Protein AF-A0A139MSD4-F1 (afdb_monomer)

Structure (mmCIF, N/CA/C/O backbone):
data_AF-A0A139MSD4-F1
#
_entry.id   AF-A0A139MSD4-F1
#
loop_
_atom_site.group_PDB
_atom_site.id
_atom_site.type_symbol
_atom_site.label_atom_id
_atom_site.label_alt_id
_atom_site.label_comp_id
_atom_site.label_asym_id
_atom_site.label_entity_id
_atom_site.label_seq_id
_atom_site.pdbx_PDB_ins_code
_atom_site.Cartn_x
_atom_site.Cartn_y
_atom_site.Cartn_z
_atom_site.occupancy
_atom_site.B_iso_or_equiv
_atom_site.auth_seq_id
_atom_site.auth_comp_id
_atom_site.auth_asym_id
_atom_site.auth_atom_id
_atom_site.pdbx_PDB_model_num
ATOM 1 N N . MET A 1 1 ? 13.597 -24.008 7.249 1.00 42.91 1 MET A N 1
ATOM 2 C CA . MET A 1 1 ? 13.399 -23.429 5.904 1.00 42.91 1 MET A CA 1
ATOM 3 C C . MET A 1 1 ? 12.064 -22.706 5.925 1.00 42.91 1 MET A C 1
ATOM 5 O O . MET A 1 1 ? 11.044 -23.367 6.048 1.00 42.91 1 MET A O 1
ATOM 9 N N . GLY A 1 2 ? 12.084 -21.373 5.977 1.00 60.84 2 GLY A N 1
ATOM 10 C CA . GLY A 1 2 ? 10.871 -20.550 5.987 1.00 60.84 2 GLY A CA 1
ATOM 11 C C . GLY A 1 2 ? 10.437 -20.194 4.567 1.00 60.84 2 GLY A C 1
ATOM 12 O O . GLY A 1 2 ? 11.240 -20.286 3.638 1.00 60.84 2 GLY A O 1
ATOM 13 N N . LEU A 1 3 ? 9.177 -19.792 4.403 1.00 64.31 3 LEU A N 1
ATOM 14 C CA . LEU A 1 3 ? 8.697 -19.210 3.151 1.00 64.31 3 LEU A CA 1
ATOM 15 C C . LEU A 1 3 ? 9.547 -17.978 2.825 1.00 64.31 3 LEU A C 1
ATOM 17 O O . LEU A 1 3 ? 9.603 -17.031 3.606 1.00 64.31 3 LEU A O 1
ATOM 21 N N . GLN A 1 4 ? 10.237 -18.017 1.689 1.00 74.12 4 GLN A N 1
ATOM 22 C CA . GLN A 1 4 ? 11.034 -16.892 1.222 1.00 74.12 4 GLN A CA 1
ATOM 23 C C . GLN A 1 4 ? 10.082 -15.774 0.760 1.00 74.12 4 GLN A C 1
ATOM 25 O O . GLN A 1 4 ? 9.147 -16.072 0.002 1.00 74.12 4 GLN A O 1
ATOM 30 N N . PRO A 1 5 ? 10.276 -14.519 1.208 1.00 79.94 5 PRO A N 1
ATOM 31 C CA . PRO A 1 5 ? 9.427 -13.410 0.792 1.00 79.94 5 PRO A CA 1
ATOM 32 C C . PRO A 1 5 ? 9.504 -13.241 -0.726 1.00 79.94 5 PRO A C 1
ATOM 34 O O . PRO A 1 5 ? 10.568 -13.384 -1.329 1.00 79.94 5 PRO A O 1
ATOM 37 N N . LYS A 1 6 ? 8.356 -12.974 -1.350 1.00 88.69 6 LYS A N 1
ATOM 38 C CA . LYS A 1 6 ? 8.266 -12.664 -2.778 1.00 88.69 6 LYS A CA 1
ATOM 39 C C . LYS A 1 6 ? 8.827 -11.280 -3.062 1.00 88.69 6 LYS A C 1
ATOM 41 O O . LYS A 1 6 ? 9.577 -11.159 -4.021 1.00 88.69 6 LYS A O 1
ATOM 46 N N . PHE A 1 7 ? 8.502 -10.314 -2.203 1.00 91.75 7 PHE A N 1
ATOM 47 C CA . PHE A 1 7 ? 8.980 -8.934 -2.222 1.00 91.75 7 PHE A CA 1
ATOM 48 C C . PHE A 1 7 ? 9.842 -8.680 -0.982 1.00 91.75 7 PHE A C 1
ATOM 50 O O . PHE A 1 7 ? 9.358 -8.777 0.148 1.00 91.75 7 PHE A O 1
ATOM 57 N N . SER A 1 8 ? 11.129 -8.425 -1.190 1.00 93.12 8 SER A N 1
ATOM 58 C CA . SER A 1 8 ? 12.143 -8.279 -0.140 1.00 93.12 8 SER A CA 1
ATOM 59 C C . SER A 1 8 ? 12.454 -6.815 0.185 1.00 93.12 8 SER A C 1
ATOM 61 O O . SER A 1 8 ? 12.069 -5.909 -0.552 1.00 93.12 8 SER A O 1
ATOM 63 N N . ASP A 1 9 ? 13.220 -6.574 1.253 1.00 94.25 9 ASP A N 1
ATOM 64 C CA . ASP A 1 9 ? 13.787 -5.250 1.543 1.00 94.25 9 ASP A CA 1
ATOM 65 C C . ASP A 1 9 ? 14.582 -4.682 0.365 1.00 94.25 9 ASP A C 1
ATOM 67 O O . ASP A 1 9 ? 14.466 -3.504 0.057 1.00 94.25 9 ASP A O 1
ATOM 71 N N . ASN A 1 10 ? 15.329 -5.524 -0.351 1.00 93.75 10 ASN A N 1
ATOM 72 C CA . ASN A 1 10 ? 16.086 -5.084 -1.519 1.00 93.75 10 ASN A CA 1
ATOM 73 C C . ASN A 1 10 ? 15.168 -4.678 -2.688 1.00 93.75 10 ASN A C 1
ATOM 75 O O . ASN A 1 10 ? 15.503 -3.766 -3.442 1.00 93.75 10 ASN A O 1
ATOM 79 N N . ASP A 1 11 ? 14.013 -5.329 -2.852 1.00 94.50 11 ASP A N 1
ATOM 80 C CA . ASP A 1 11 ? 13.022 -4.915 -3.856 1.00 94.50 11 ASP A CA 1
ATOM 81 C C . ASP A 1 11 ? 12.395 -3.572 -3.472 1.00 94.50 11 ASP A C 1
ATOM 83 O O . ASP A 1 11 ? 12.263 -2.683 -4.315 1.00 94.50 11 ASP A O 1
ATOM 87 N N . PHE A 1 12 ? 12.110 -3.388 -2.180 1.00 95.44 12 PHE A N 1
ATOM 88 C CA . PHE A 1 12 ? 11.657 -2.115 -1.633 1.00 95.44 12 PHE A CA 1
ATOM 89 C C . PHE A 1 12 ? 12.682 -0.994 -1.844 1.00 95.44 12 PHE A C 1
ATOM 91 O O . PHE A 1 12 ? 12.316 0.076 -2.317 1.00 95.44 12 PHE A O 1
ATOM 98 N N . ASP A 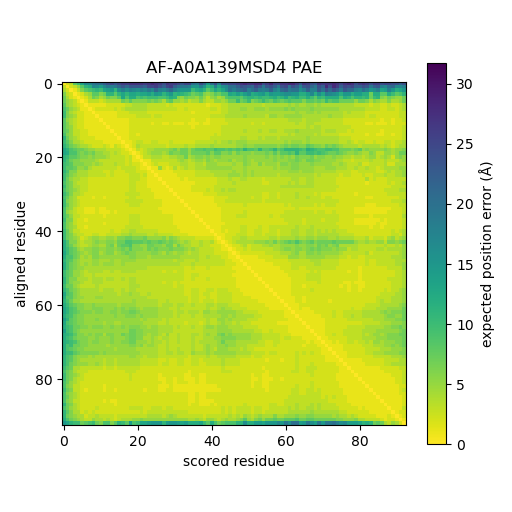1 13 ? 13.961 -1.227 -1.551 1.00 95.31 13 ASP A N 1
ATOM 99 C CA . ASP A 1 13 ? 15.007 -0.208 -1.676 1.00 95.31 13 ASP A CA 1
ATOM 100 C C . ASP A 1 13 ? 15.240 0.183 -3.152 1.00 95.31 13 ASP A C 1
ATOM 102 O O . ASP A 1 13 ? 15.498 1.350 -3.467 1.00 95.31 13 ASP A O 1
ATOM 106 N N . ARG A 1 14 ? 15.073 -0.766 -4.087 1.00 94.69 14 ARG A N 1
ATOM 107 C CA . ARG A 1 14 ? 15.075 -0.487 -5.535 1.00 94.69 14 ARG A CA 1
ATOM 108 C C . ARG A 1 14 ? 13.875 0.359 -5.951 1.00 94.69 14 ARG A C 1
ATOM 110 O O . ARG A 1 14 ? 14.059 1.338 -6.672 1.00 94.69 14 ARG A O 1
ATOM 117 N N . PHE A 1 15 ? 12.678 0.014 -5.474 1.00 94.62 15 PHE A N 1
ATOM 118 C CA . PHE A 1 15 ? 11.466 0.811 -5.675 1.00 94.62 15 PHE A CA 1
ATOM 119 C C . PHE A 1 15 ? 11.620 2.231 -5.106 1.00 94.62 15 PHE A C 1
ATOM 121 O O . PHE A 1 15 ? 11.287 3.206 -5.775 1.00 94.62 15 PHE A O 1
ATOM 128 N N . LEU A 1 16 ? 12.185 2.366 -3.906 1.00 94.12 16 LEU A N 1
ATOM 129 C CA . LEU A 1 16 ? 12.435 3.645 -3.243 1.00 94.12 16 LEU A CA 1
ATOM 130 C C . LEU A 1 16 ? 13.418 4.519 -4.038 1.00 94.12 16 LEU A C 1
ATOM 132 O O . LEU A 1 16 ? 13.228 5.727 -4.143 1.00 94.12 16 LEU A O 1
ATOM 136 N N . SER A 1 17 ? 14.430 3.895 -4.645 1.00 93.31 17 SER A N 1
ATOM 137 C CA . SER A 1 17 ? 15.449 4.560 -5.471 1.00 93.31 17 SER A CA 1
ATOM 138 C C . SER A 1 17 ? 14.965 4.918 -6.885 1.00 93.31 17 SER A C 1
ATOM 140 O O . SER A 1 17 ? 15.688 5.563 -7.655 1.00 93.31 17 SER A O 1
ATOM 142 N N . TRP A 1 18 ? 13.762 4.490 -7.275 1.00 93.38 18 TRP A N 1
ATOM 143 C CA . TRP A 1 18 ? 13.235 4.726 -8.612 1.00 93.38 18 TRP A CA 1
ATOM 144 C C . TRP A 1 18 ? 12.730 6.166 -8.777 1.00 93.38 18 TRP A C 1
ATOM 146 O O . TRP A 1 18 ? 11.709 6.567 -8.226 1.00 93.38 18 TRP A O 1
ATOM 156 N N . LYS A 1 19 ? 13.409 6.943 -9.631 1.00 87.25 19 LYS A N 1
ATOM 157 C CA . LYS A 1 19 ? 13.071 8.356 -9.905 1.00 87.25 19 LYS A CA 1
ATOM 158 C C . LYS A 1 19 ? 11.689 8.591 -10.535 1.00 87.25 19 LYS A C 1
ATOM 160 O O . LYS A 1 19 ? 11.222 9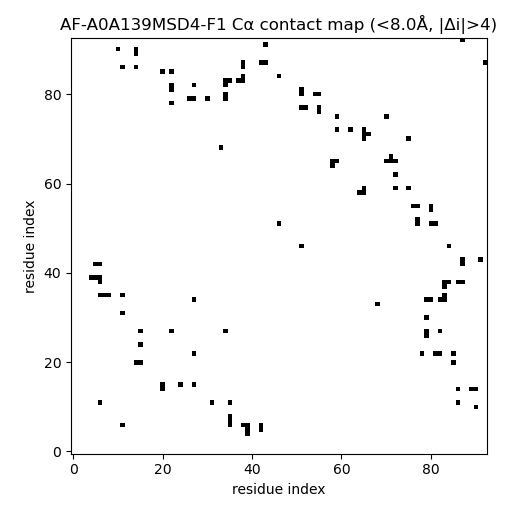.722 -10.522 1.00 87.25 19 LYS A O 1
ATOM 165 N N . GLY A 1 20 ? 11.070 7.569 -11.131 1.00 87.06 20 GLY A N 1
ATOM 166 C CA . GLY A 1 20 ? 9.752 7.673 -11.775 1.00 87.06 20 GLY A CA 1
ATOM 167 C C . GLY A 1 20 ? 8.571 7.410 -10.840 1.00 87.06 20 GLY A C 1
ATOM 168 O O . GLY A 1 20 ? 7.425 7.492 -11.282 1.00 87.06 20 GLY A O 1
ATOM 169 N N . ARG A 1 21 ? 8.853 7.086 -9.576 1.00 92.75 21 ARG A N 1
ATOM 170 C CA . ARG A 1 21 ? 7.854 6.782 -8.560 1.00 92.75 21 ARG A CA 1
ATOM 171 C C . ARG A 1 21 ? 6.971 7.996 -8.264 1.00 92.75 21 ARG A C 1
ATOM 173 O O . ARG A 1 21 ? 7.458 9.117 -8.127 1.00 92.75 21 ARG A O 1
ATOM 180 N N . LYS A 1 22 ? 5.673 7.748 -8.116 1.00 91.88 22 LYS A N 1
ATOM 181 C CA . LYS A 1 22 ? 4.653 8.730 -7.725 1.00 91.88 22 LYS A CA 1
ATOM 182 C C . LYS A 1 22 ? 4.442 8.779 -6.216 1.00 91.88 22 LYS A C 1
ATOM 184 O O . LYS A 1 22 ? 4.066 9.825 -5.694 1.00 91.88 22 LYS A O 1
ATOM 189 N N . SER A 1 23 ? 4.642 7.656 -5.533 1.00 92.12 23 SER A N 1
ATOM 190 C CA . SER A 1 23 ? 4.521 7.557 -4.080 1.00 92.12 23 SER A CA 1
ATOM 191 C C . SER A 1 23 ? 5.559 8.413 -3.351 1.00 92.12 23 SER A C 1
ATOM 193 O O . SER A 1 23 ? 6.731 8.451 -3.732 1.00 92.12 23 SER A O 1
ATOM 195 N N . ASP A 1 24 ? 5.122 9.069 -2.276 1.00 92.75 24 ASP A N 1
ATOM 196 C CA . ASP A 1 24 ? 5.978 9.900 -1.429 1.00 92.75 24 ASP A CA 1
ATOM 197 C C . ASP A 1 24 ? 7.052 9.069 -0.708 1.00 92.75 24 ASP A C 1
ATOM 199 O O . ASP A 1 24 ? 6.797 7.965 -0.220 1.00 92.75 24 ASP A O 1
ATOM 203 N N . GLU A 1 25 ? 8.265 9.614 -0.631 1.00 92.88 25 GLU A N 1
ATOM 204 C CA . GLU A 1 25 ? 9.411 8.935 -0.030 1.00 92.88 25 GLU A CA 1
ATOM 205 C C . GLU A 1 25 ? 9.260 8.750 1.477 1.00 92.88 25 GLU A C 1
ATOM 207 O O . GLU A 1 25 ? 9.544 7.667 1.993 1.00 92.88 25 GLU A O 1
ATOM 212 N N . THR A 1 26 ? 8.795 9.790 2.167 1.00 92.31 26 THR A N 1
ATOM 213 C CA . THR A 1 26 ? 8.630 9.786 3.624 1.00 92.31 26 THR A CA 1
ATOM 214 C C . THR A 1 26 ? 7.589 8.747 4.015 1.00 92.31 26 THR A C 1
ATOM 216 O O . THR A 1 26 ? 7.865 7.879 4.835 1.00 92.31 26 THR A O 1
ATOM 219 N N . LEU A 1 27 ? 6.441 8.743 3.331 1.00 93.38 27 LEU A N 1
ATOM 220 C CA . LEU A 1 27 ? 5.388 7.748 3.512 1.00 93.38 27 LEU A CA 1
ATOM 221 C C . LEU A 1 27 ? 5.898 6.330 3.250 1.00 93.38 27 LEU A C 1
ATOM 223 O O . LEU A 1 27 ? 5.619 5.422 4.031 1.00 93.38 27 LEU A O 1
ATOM 227 N N . CYS A 1 28 ? 6.652 6.113 2.169 1.00 93.00 28 CYS A N 1
ATOM 228 C CA . CYS A 1 28 ? 7.191 4.785 1.890 1.00 93.00 28 CYS A CA 1
ATOM 229 C C . CYS A 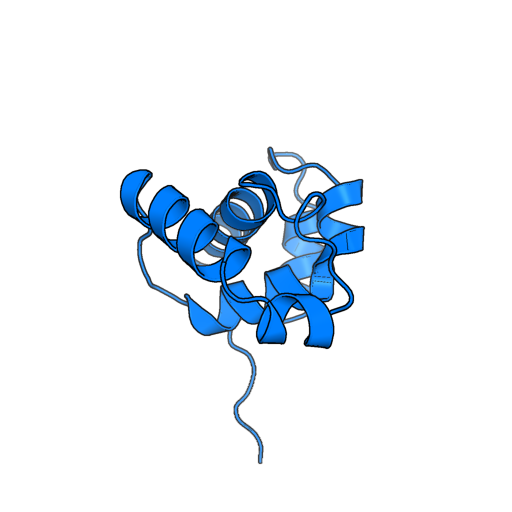1 28 ? 8.086 4.297 3.036 1.00 93.00 28 CYS A C 1
ATOM 231 O O . CYS A 1 28 ? 7.959 3.147 3.450 1.00 93.00 28 CYS A O 1
ATOM 233 N N . ASN A 1 29 ? 8.951 5.161 3.569 1.00 93.56 29 ASN A N 1
ATOM 234 C CA . ASN A 1 29 ? 9.832 4.815 4.681 1.00 93.56 29 ASN A CA 1
ATOM 235 C C . ASN A 1 29 ? 9.061 4.574 5.987 1.00 93.56 29 ASN A C 1
ATOM 237 O O . ASN A 1 29 ? 9.254 3.530 6.613 1.00 93.56 29 ASN A O 1
ATOM 241 N N . ASP A 1 30 ? 8.142 5.472 6.352 1.00 92.00 30 ASP A N 1
ATOM 242 C CA . ASP A 1 30 ? 7.324 5.369 7.569 1.00 92.00 30 ASP A CA 1
ATOM 243 C C . ASP A 1 30 ? 6.483 4.083 7.591 1.00 92.00 30 ASP A C 1
ATOM 245 O O . ASP A 1 30 ? 6.257 3.486 8.644 1.00 92.00 30 ASP A O 1
ATOM 249 N N . PHE A 1 31 ? 6.051 3.618 6.414 1.00 92.38 31 PHE A N 1
ATOM 250 C CA . PHE A 1 31 ? 5.217 2.429 6.254 1.00 92.38 31 PHE A CA 1
ATOM 251 C C . PHE A 1 31 ? 5.942 1.251 5.584 1.00 92.38 31 PHE A C 1
ATOM 253 O O . PHE A 1 31 ? 5.276 0.329 5.105 1.00 92.38 31 PHE A O 1
ATOM 260 N N . LYS A 1 32 ? 7.286 1.217 5.590 1.00 93.38 32 LYS A N 1
ATOM 261 C CA . LYS A 1 32 ? 8.096 0.189 4.898 1.00 93.38 32 LYS A CA 1
ATOM 262 C C . LYS A 1 32 ? 7.641 -1.238 5.213 1.00 93.38 32 LYS A C 1
ATOM 264 O O . LYS A 1 32 ? 7.351 -2.013 4.302 1.00 93.38 32 LYS A O 1
ATOM 269 N N . LEU A 1 33 ? 7.516 -1.579 6.500 1.00 90.62 33 LEU A N 1
ATOM 270 C CA . LEU A 1 33 ? 7.117 -2.925 6.938 1.00 90.62 33 LEU A CA 1
ATOM 271 C C . LEU A 1 33 ? 5.724 -3.319 6.435 1.00 90.62 33 LEU A C 1
ATOM 273 O O . LEU A 1 33 ? 5.504 -4.461 6.025 1.00 90.62 33 LEU A O 1
ATOM 277 N N . LEU A 1 34 ? 4.784 -2.373 6.445 1.00 91.88 34 LEU A N 1
ATOM 278 C CA . LEU A 1 34 ? 3.423 -2.600 5.976 1.00 91.88 34 LEU A CA 1
ATOM 279 C C . LEU A 1 34 ? 3.384 -2.761 4.453 1.00 91.88 34 LEU A C 1
ATOM 281 O O . LEU A 1 34 ? 2.722 -3.675 3.966 1.00 91.88 34 LEU A O 1
ATOM 285 N N . ILE A 1 35 ? 4.111 -1.919 3.714 1.00 94.25 35 ILE A N 1
ATOM 286 C CA . ILE A 1 35 ? 4.198 -2.004 2.253 1.00 94.25 35 ILE A CA 1
ATOM 287 C C . ILE A 1 35 ? 4.784 -3.356 1.851 1.00 94.25 35 ILE A C 1
ATOM 289 O O . ILE A 1 35 ? 4.166 -4.068 1.068 1.00 94.25 35 ILE A O 1
ATOM 293 N N . ILE A 1 36 ? 5.904 -3.774 2.449 1.00 93.94 36 ILE A N 1
ATOM 294 C CA . ILE A 1 36 ? 6.505 -5.090 2.186 1.00 93.94 36 ILE A CA 1
ATOM 295 C C . ILE A 1 36 ? 5.521 -6.220 2.519 1.00 93.94 36 ILE A C 1
ATOM 297 O O . ILE A 1 36 ? 5.346 -7.144 1.721 1.00 93.94 36 ILE A O 1
ATOM 301 N N . SER A 1 37 ? 4.849 -6.157 3.671 1.00 91.50 37 SER A N 1
ATOM 302 C CA . SER A 1 37 ? 3.896 -7.194 4.093 1.00 91.50 37 SER A CA 1
ATOM 303 C C . SER A 1 37 ? 2.711 -7.314 3.132 1.00 91.50 37 SER A C 1
ATOM 305 O O . SER A 1 37 ? 2.352 -8.420 2.725 1.00 91.50 37 SER A O 1
ATOM 307 N N . LEU A 1 38 ? 2.128 -6.185 2.721 1.00 92.75 38 LEU A N 1
ATOM 308 C CA . LEU A 1 38 ? 1.022 -6.158 1.767 1.00 92.75 38 LEU A CA 1
ATOM 309 C C . LEU A 1 38 ? 1.466 -6.553 0.357 1.00 92.75 38 LEU A C 1
ATOM 311 O O . LEU A 1 38 ?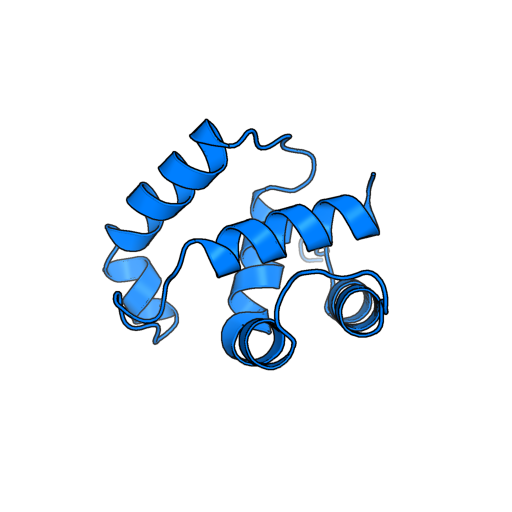 0.742 -7.295 -0.296 1.00 92.75 38 LEU A O 1
ATOM 315 N N . SER A 1 39 ? 2.655 -6.148 -0.093 1.00 94.25 39 SER A N 1
ATOM 316 C CA . SER A 1 39 ? 3.217 -6.588 -1.376 1.00 94.25 39 SER A CA 1
ATOM 317 C C . SER A 1 39 ? 3.385 -8.107 -1.422 1.00 94.25 39 SER A C 1
ATOM 319 O O . SER A 1 39 ? 3.054 -8.748 -2.415 1.00 94.25 39 SER A O 1
ATOM 321 N N . ASN A 1 40 ? 3.832 -8.720 -0.324 1.00 93.12 40 ASN A N 1
ATOM 322 C CA . ASN A 1 40 ? 3.906 -10.177 -0.229 1.00 93.12 40 ASN A CA 1
ATOM 323 C C . ASN A 1 40 ? 2.522 -10.842 -0.216 1.00 93.12 40 ASN A C 1
ATOM 325 O O . ASN A 1 40 ? 2.344 -11.877 -0.857 1.00 93.12 40 ASN A O 1
ATOM 329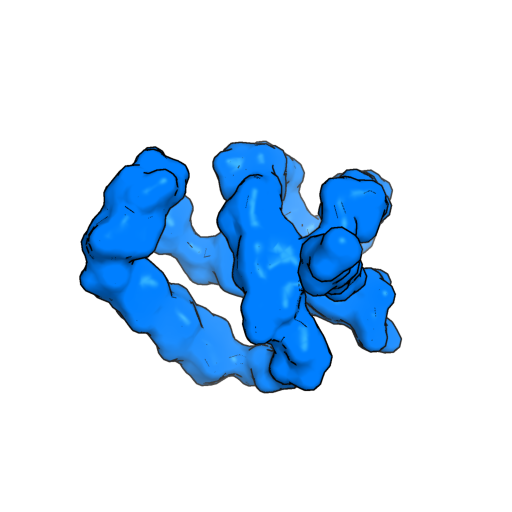 N N . LEU A 1 41 ? 1.546 -10.254 0.484 1.00 91.38 41 LEU A N 1
ATOM 330 C CA . LEU A 1 41 ? 0.173 -10.765 0.549 1.00 91.38 41 LEU A CA 1
ATOM 331 C C . LEU A 1 41 ? -0.549 -10.682 -0.805 1.00 91.38 41 LEU A C 1
ATOM 333 O O . LEU A 1 41 ? -1.273 -11.601 -1.177 1.00 91.38 41 LEU A O 1
ATOM 337 N N . LEU A 1 42 ? -0.359 -9.576 -1.524 1.00 91.56 42 LEU A N 1
ATOM 338 C CA . LEU A 1 42 ? -1.055 -9.243 -2.768 1.00 91.56 42 LEU A CA 1
ATOM 339 C C . LEU A 1 42 ? -0.250 -9.628 -4.017 1.00 91.56 42 LEU A C 1
ATOM 341 O O . LEU A 1 42 ? -0.614 -9.255 -5.129 1.00 91.56 42 LEU A O 1
ATOM 345 N N . TYR A 1 43 ? 0.849 -10.365 -3.854 1.00 91.12 43 TYR A N 1
ATOM 346 C CA . TYR A 1 43 ? 1.746 -10.737 -4.941 1.00 91.12 43 TYR A CA 1
ATOM 347 C C . TYR A 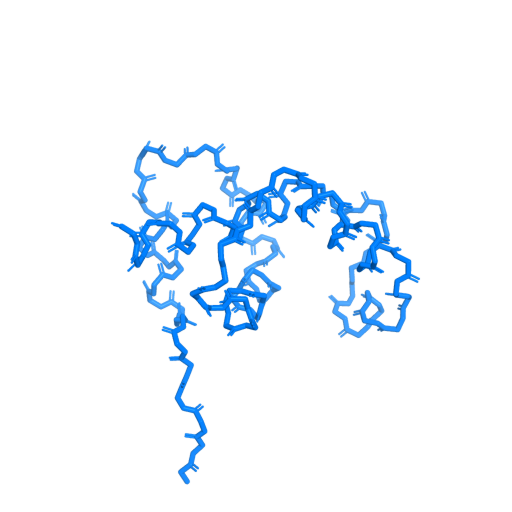1 43 ? 0.991 -11.346 -6.136 1.00 91.12 43 TYR A C 1
ATOM 349 O O . TYR A 1 43 ? 0.286 -12.344 -5.992 1.00 91.12 43 TYR A O 1
ATOM 357 N N . LYS A 1 44 ? 1.185 -10.757 -7.328 1.00 85.50 44 LYS A N 1
ATOM 358 C CA . LYS A 1 44 ? 0.521 -11.116 -8.602 1.00 85.50 44 LYS A CA 1
ATOM 359 C C . LYS A 1 44 ? -1.006 -10.960 -8.633 1.00 85.50 44 LYS A C 1
ATOM 361 O O . LYS A 1 44 ? -1.626 -11.391 -9.603 1.00 85.50 44 LYS A O 1
ATOM 366 N N . ILE A 1 45 ? -1.613 -10.343 -7.625 1.00 88.19 45 ILE A N 1
ATOM 367 C CA . ILE A 1 45 ? -3.010 -9.921 -7.695 1.00 88.19 45 ILE A CA 1
ATOM 368 C C . ILE A 1 45 ? -3.044 -8.597 -8.452 1.00 88.19 45 ILE A C 1
ATOM 370 O O . ILE A 1 45 ? -2.373 -7.642 -8.063 1.00 88.19 45 ILE A O 1
ATOM 374 N N . ASP A 1 46 ? -3.802 -8.549 -9.543 1.00 86.19 46 ASP A N 1
ATOM 375 C CA . ASP A 1 46 ? -4.061 -7.289 -10.229 1.00 86.19 46 ASP A CA 1
ATOM 376 C C . ASP A 1 46 ? -5.130 -6.519 -9.454 1.00 86.19 46 ASP A C 1
ATOM 378 O O . ASP A 1 46 ? -6.170 -7.083 -9.114 1.00 86.19 46 ASP A O 1
ATOM 382 N N . LEU A 1 47 ? -4.843 -5.265 -9.115 1.00 88.94 47 LEU A N 1
ATOM 383 C CA . LEU A 1 47 ? -5.698 -4.444 -8.264 1.00 88.94 47 LEU A CA 1
ATOM 384 C C . LEU A 1 47 ? -6.234 -3.282 -9.082 1.00 88.94 47 LEU A C 1
ATOM 386 O O . LEU A 1 47 ? -5.494 -2.349 -9.403 1.00 88.94 47 LEU A O 1
ATOM 390 N N . ASP A 1 48 ? -7.530 -3.309 -9.378 1.00 90.75 48 ASP A N 1
ATOM 391 C CA . ASP A 1 48 ? -8.181 -2.150 -9.971 1.00 90.75 48 ASP A CA 1
ATOM 392 C C . ASP A 1 48 ? -8.460 -1.059 -8.910 1.00 90.75 48 ASP A C 1
ATOM 394 O O . ASP A 1 48 ? -8.252 -1.222 -7.700 1.00 90.75 48 ASP A O 1
ATOM 398 N N . ASP A 1 49 ? -8.942 0.109 -9.338 1.00 93.12 49 ASP A N 1
ATOM 399 C CA . ASP A 1 49 ? -9.244 1.202 -8.406 1.00 93.12 49 ASP A CA 1
ATOM 400 C C . ASP A 1 49 ? -10.364 0.876 -7.402 1.00 93.12 49 ASP A C 1
ATOM 402 O O . ASP A 1 49 ? -10.431 1.487 -6.326 1.00 93.12 49 ASP A O 1
ATOM 406 N N . LYS A 1 50 ? -11.272 -0.053 -7.726 1.00 94.94 50 LYS A N 1
ATOM 407 C CA . LYS A 1 50 ? -12.318 -0.506 -6.801 1.00 94.94 50 LYS A CA 1
ATOM 408 C C . LYS A 1 50 ? -11.718 -1.428 -5.747 1.00 94.94 50 LYS A C 1
ATOM 410 O O . LYS A 1 50 ? -12.021 -1.231 -4.568 1.00 94.94 50 LYS A O 1
ATOM 415 N N . ASP A 1 51 ? -10.837 -2.339 -6.142 1.00 94.12 51 ASP A N 1
ATOM 416 C CA . ASP A 1 51 ? -10.114 -3.240 -5.248 1.00 94.12 51 ASP A CA 1
ATOM 417 C C . ASP A 1 51 ? -9.254 -2.448 -4.267 1.00 94.12 51 ASP A C 1
ATOM 419 O O . ASP A 1 51 ? -9.363 -2.639 -3.053 1.00 94.12 51 ASP A O 1
ATOM 423 N N . LYS A 1 52 ? -8.497 -1.454 -4.751 1.00 94.44 52 LYS A N 1
ATOM 424 C CA . LYS A 1 52 ? -7.700 -0.564 -3.888 1.00 94.44 52 LYS A CA 1
ATOM 425 C C . LYS A 1 52 ? -8.563 0.156 -2.852 1.00 94.44 52 LYS A C 1
ATOM 427 O O . LYS A 1 52 ? -8.237 0.181 -1.662 1.00 94.44 52 LYS A O 1
ATOM 432 N N . LYS A 1 53 ? -9.714 0.702 -3.267 1.00 95.62 53 LYS A N 1
ATOM 433 C CA . LYS A 1 53 ? -10.670 1.356 -2.352 1.00 95.62 53 LYS A CA 1
ATOM 434 C C . LYS A 1 53 ? -11.286 0.376 -1.356 1.00 95.62 53 LYS A C 1
ATOM 436 O O . LYS A 1 53 ? -11.554 0.769 -0.217 1.00 95.62 53 LYS A O 1
ATOM 441 N N . LEU A 1 54 ? -11.546 -0.863 -1.768 1.00 95.69 54 LEU A N 1
ATOM 442 C CA . LEU A 1 54 ? -12.075 -1.907 -0.897 1.00 95.69 54 LEU A CA 1
ATOM 443 C C . LEU A 1 54 ? -11.036 -2.318 0.148 1.00 95.69 54 LEU A C 1
ATOM 445 O O . LEU A 1 54 ? -11.346 -2.260 1.336 1.00 95.69 54 LEU A O 1
ATOM 449 N N . LEU A 1 55 ? -9.808 -2.641 -0.266 1.00 94.69 55 LEU A N 1
ATOM 450 C CA . LEU A 1 55 ? -8.695 -2.980 0.625 1.00 94.69 55 LEU A CA 1
ATOM 451 C C . LEU A 1 55 ? -8.452 -1.871 1.644 1.00 94.69 55 LEU A C 1
ATOM 453 O O . LEU A 1 55 ? -8.440 -2.129 2.847 1.00 94.69 55 LEU A O 1
ATOM 457 N N . TYR A 1 56 ? -8.378 -0.623 1.180 1.00 95.19 56 TYR A N 1
ATOM 458 C CA . TYR A 1 56 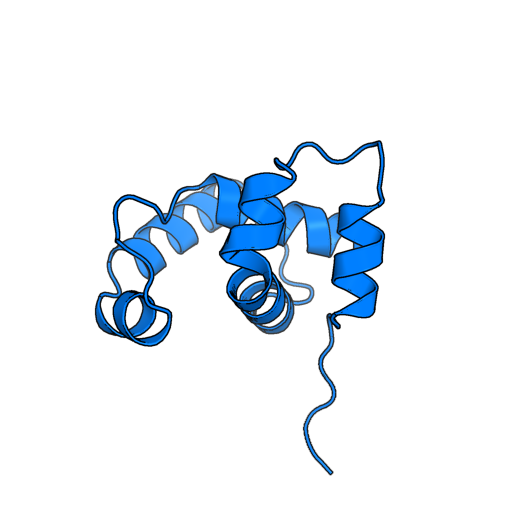? -8.279 0.539 2.053 1.00 95.19 56 TYR A CA 1
ATOM 459 C C . TYR A 1 56 ? -9.392 0.562 3.113 1.00 95.19 56 TYR A C 1
ATOM 461 O O . TYR A 1 56 ? -9.115 0.683 4.306 1.00 95.19 56 TYR A O 1
ATOM 469 N N . LYS A 1 57 ? -10.663 0.417 2.711 1.00 95.44 57 LYS A N 1
ATOM 470 C CA . LYS A 1 57 ? -11.799 0.426 3.649 1.00 95.44 57 LYS A CA 1
ATOM 471 C C . LYS A 1 57 ? -11.747 -0.745 4.629 1.00 95.44 57 LYS A C 1
ATOM 473 O O . LYS A 1 57 ? -12.069 -0.549 5.801 1.00 95.44 57 LYS A O 1
ATOM 478 N N . THR A 1 58 ? -11.381 -1.931 4.157 1.00 94.06 58 THR A N 1
ATOM 479 C CA . THR A 1 58 ? -11.302 -3.158 4.955 1.00 94.06 58 THR A CA 1
ATOM 480 C C . THR A 1 58 ? -10.204 -3.043 6.005 1.00 94.06 58 THR A C 1
ATOM 482 O O . THR A 1 58 ? -10.488 -3.141 7.199 1.00 94.06 58 THR A O 1
ATOM 485 N N . PHE A 1 59 ? -8.978 -2.719 5.597 1.00 92.69 59 PHE A N 1
ATOM 486 C CA . PHE A 1 59 ? -7.844 -2.566 6.506 1.00 92.69 59 PHE A CA 1
ATOM 487 C C . PHE A 1 59 ? -8.023 -1.394 7.472 1.00 92.69 59 PHE A C 1
ATOM 489 O O . PHE A 1 59 ? -7.787 -1.543 8.667 1.00 92.69 59 PHE A O 1
ATOM 496 N N . ARG A 1 60 ? -8.577 -0.262 7.014 1.00 93.56 60 ARG A N 1
ATOM 497 C CA . ARG A 1 60 ? -8.876 0.887 7.886 1.00 93.56 60 ARG A CA 1
ATOM 498 C C . ARG A 1 60 ? -9.926 0.579 8.964 1.00 93.56 60 ARG A C 1
ATOM 500 O O . ARG A 1 60 ? -10.003 1.283 9.975 1.00 93.56 60 ARG A O 1
ATOM 507 N N . LYS A 1 61 ? -10.787 -0.421 8.748 1.00 94.69 61 LYS A N 1
ATOM 508 C CA . LYS A 1 61 ? -11.768 -0.897 9.739 1.00 94.69 61 LYS A CA 1
ATOM 509 C C . LYS A 1 61 ? -11.198 -1.975 10.665 1.00 94.69 61 LYS A C 1
ATOM 511 O O . LYS A 1 61 ? -11.748 -2.154 11.751 1.00 94.69 61 LYS A O 1
ATOM 516 N N . ASN A 1 62 ? -10.113 -2.641 10.277 1.00 93.81 62 ASN A N 1
ATOM 517 C CA . ASN A 1 62 ? -9.464 -3.672 11.076 1.00 93.81 62 ASN A CA 1
ATOM 518 C C . ASN A 1 62 ? -8.583 -3.042 12.169 1.00 93.81 62 ASN A C 1
ATOM 520 O O . ASN A 1 62 ? -7.401 -2.770 11.971 1.00 93.81 62 ASN A O 1
ATOM 524 N N . LYS A 1 63 ? -9.180 -2.789 13.338 1.00 92.38 63 LYS A N 1
ATOM 525 C CA . LYS A 1 63 ? -8.481 -2.167 14.472 1.00 92.38 63 LYS A CA 1
ATOM 526 C C . LYS A 1 63 ? -7.356 -3.039 15.026 1.00 92.38 63 LYS A C 1
ATOM 528 O O . LYS A 1 63 ? -6.354 -2.487 15.452 1.00 92.38 63 LYS A O 1
ATOM 533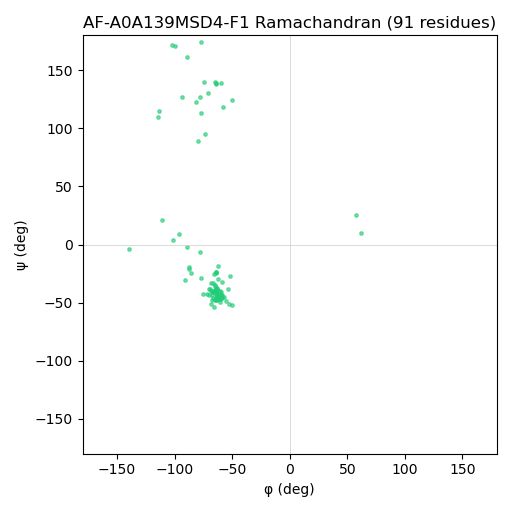 N N . GLU A 1 64 ? -7.520 -4.359 15.025 1.00 93.00 64 GLU A N 1
ATOM 534 C CA . GLU A 1 64 ? -6.521 -5.287 15.568 1.00 93.00 64 GLU A CA 1
ATOM 535 C C . GLU A 1 64 ? -5.235 -5.235 14.747 1.00 93.00 64 GLU A C 1
ATOM 537 O O . GLU A 1 64 ? -4.160 -5.043 15.305 1.00 93.00 64 GLU A O 1
ATOM 542 N N . MET A 1 65 ? -5.359 -5.293 13.418 1.00 89.81 65 MET A N 1
ATOM 543 C CA . MET A 1 65 ? -4.221 -5.166 12.508 1.00 89.81 65 MET A CA 1
ATOM 544 C C . MET A 1 65 ? -3.524 -3.808 12.650 1.00 89.81 65 MET A C 1
ATOM 546 O O . MET A 1 65 ? -2.303 -3.751 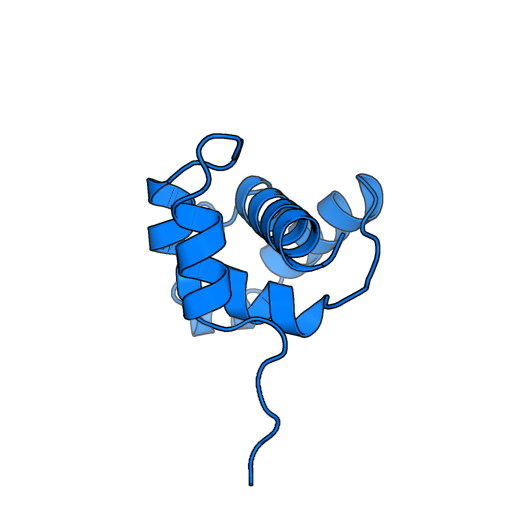12.735 1.00 89.81 65 MET A O 1
ATOM 550 N N . LEU A 1 66 ? -4.292 -2.713 12.691 1.00 90.81 66 LEU A N 1
ATOM 551 C CA . LEU A 1 66 ? -3.729 -1.369 12.844 1.00 90.81 66 LEU A CA 1
ATOM 552 C C . LEU A 1 66 ? -2.975 -1.217 14.173 1.00 90.81 66 LEU A C 1
ATOM 554 O O . LEU A 1 66 ? -1.868 -0.691 14.178 1.00 90.81 66 LEU A O 1
ATOM 558 N N . SER A 1 67 ? -3.539 -1.719 15.277 1.00 90.75 67 SER A N 1
ATOM 559 C CA . SER A 1 67 ? -2.888 -1.699 16.591 1.00 90.75 67 SER A CA 1
ATOM 560 C C . SER A 1 67 ? -1.632 -2.568 16.636 1.00 90.75 67 SER A C 1
ATOM 562 O O . SER A 1 67 ? -0.635 -2.139 17.203 1.00 90.75 67 SER A O 1
ATOM 564 N N . ALA A 1 68 ? -1.654 -3.757 16.023 1.00 89.38 68 ALA A N 1
ATOM 565 C CA . ALA A 1 68 ? -0.498 -4.657 15.969 1.00 89.38 68 ALA A CA 1
ATOM 566 C C . ALA A 1 68 ? 0.692 -4.064 15.196 1.00 89.38 68 ALA A C 1
ATOM 568 O O . ALA A 1 68 ? 1.830 -4.460 15.423 1.00 89.38 68 ALA A O 1
ATOM 569 N N . LEU A 1 69 ? 0.421 -3.120 14.294 1.00 85.69 69 LEU A N 1
ATOM 570 C CA . LEU A 1 69 ? 1.421 -2.394 13.512 1.00 85.69 69 LEU A CA 1
ATOM 571 C C . LEU A 1 69 ? 1.703 -0.987 14.060 1.00 85.69 69 LEU A C 1
ATOM 573 O O . LEU A 1 69 ? 2.428 -0.231 13.426 1.00 85.69 69 LEU A O 1
ATOM 577 N N . GLU A 1 70 ? 1.096 -0.613 15.192 1.00 89.50 70 GLU A N 1
ATOM 578 C CA . GLU A 1 70 ? 1.197 0.722 15.803 1.00 89.50 70 GLU A CA 1
ATOM 579 C C . GLU A 1 70 ? 0.755 1.879 14.878 1.00 89.50 70 GLU A C 1
ATOM 581 O O . GLU A 1 70 ? 1.129 3.039 15.054 1.00 89.50 70 GLU A O 1
ATOM 586 N N . ILE A 1 71 ? -0.120 1.590 13.909 1.00 89.25 71 ILE A N 1
ATOM 587 C CA . ILE A 1 71 ? -0.625 2.562 12.935 1.00 89.25 71 ILE A CA 1
ATOM 588 C C . ILE A 1 71 ? -1.931 3.170 13.435 1.00 89.25 71 ILE A C 1
ATOM 590 O O . ILE A 1 71 ? -2.925 2.483 13.687 1.00 89.25 71 ILE A O 1
ATOM 594 N N . LYS A 1 72 ? -2.002 4.503 13.487 1.00 91.12 72 LYS A N 1
ATOM 595 C CA . LYS A 1 72 ? -3.277 5.175 13.760 1.00 91.12 72 LYS A CA 1
ATOM 596 C C . LYS A 1 72 ? -4.155 5.108 12.516 1.00 91.12 72 LYS A C 1
ATOM 598 O O . LYS A 1 72 ? -3.732 5.393 11.401 1.00 91.12 72 LYS A O 1
ATOM 603 N N . LYS A 1 73 ? -5.452 4.875 12.716 1.00 91.62 73 LYS A N 1
ATOM 604 C CA . LYS A 1 73 ? -6.464 4.844 11.641 1.00 91.62 73 LYS A CA 1
ATOM 605 C C . LYS A 1 73 ? -6.473 6.083 10.722 1.00 91.62 73 LYS A C 1
ATOM 607 O O . LYS A 1 73 ? -6.965 6.009 9.593 1.00 91.62 73 LYS A O 1
ATOM 612 N N . LYS A 1 74 ? -6.041 7.240 11.232 1.00 91.06 74 LYS A N 1
ATOM 613 C CA . LYS A 1 74 ? -5.941 8.490 10.464 1.00 91.06 74 LYS A CA 1
ATOM 614 C C . LYS A 1 74 ? -4.720 8.528 9.539 1.00 91.06 74 LYS A C 1
ATOM 616 O O . LYS A 1 74 ? -4.819 9.149 8.491 1.00 91.06 74 LYS A O 1
ATOM 621 N N . ASP A 1 75 ? -3.651 7.834 9.916 1.00 90.94 75 ASP A N 1
ATOM 622 C CA . ASP A 1 75 ? -2.381 7.805 9.191 1.00 90.94 75 ASP A CA 1
ATOM 623 C C . ASP A 1 75 ? -2.409 6.701 8.116 1.00 90.94 75 ASP A C 1
ATOM 625 O O . ASP A 1 75 ? -1.716 6.786 7.112 1.00 90.94 75 ASP A O 1
ATOM 629 N N . PHE A 1 76 ? -3.299 5.707 8.259 1.00 92.81 76 PHE A N 1
ATOM 630 C CA . PHE A 1 76 ? -3.599 4.752 7.192 1.00 92.81 76 PHE A CA 1
ATOM 631 C C . PHE A 1 76 ? -4.449 5.396 6.078 1.00 92.81 76 PHE A C 1
ATOM 633 O O . PHE A 1 76 ? -5.686 5.461 6.167 1.00 92.81 76 PHE A O 1
ATOM 640 N N . THR A 1 77 ? -3.783 5.882 5.030 1.00 94.81 77 THR A N 1
ATOM 641 C CA . THR A 1 77 ? -4.394 6.524 3.855 1.00 94.81 77 THR A CA 1
ATOM 642 C C . THR A 1 77 ? -4.443 5.588 2.642 1.00 94.81 77 THR A C 1
ATOM 644 O O . THR A 1 77 ? -3.902 4.483 2.654 1.00 94.81 77 THR A O 1
ATOM 647 N N . LEU A 1 78 ? -5.134 6.016 1.579 1.00 95.19 78 LEU A N 1
ATOM 648 C CA . LEU A 1 78 ? -5.162 5.276 0.313 1.00 95.19 78 LEU A CA 1
ATOM 649 C C . LEU A 1 78 ? -3.780 5.251 -0.362 1.00 95.19 78 LEU A C 1
ATOM 651 O O . LEU A 1 78 ? -3.488 4.311 -1.095 1.00 95.19 78 LEU A O 1
ATOM 655 N N . ASP A 1 79 ? -2.925 6.234 -0.073 1.00 95.12 79 ASP A N 1
ATOM 656 C CA . ASP A 1 79 ? -1.585 6.347 -0.656 1.00 95.12 79 ASP A CA 1
ATOM 657 C C . ASP A 1 79 ? -0.692 5.165 -0.285 1.00 95.12 79 ASP A C 1
ATOM 659 O O . ASP A 1 79 ? 0.114 4.741 -1.100 1.00 95.12 79 ASP A O 1
ATOM 663 N N . ILE A 1 80 ? -0.907 4.550 0.882 1.00 95.31 80 ILE A N 1
ATOM 664 C CA . ILE A 1 80 ? -0.218 3.312 1.263 1.00 95.31 80 ILE A CA 1
ATOM 665 C C . ILE A 1 80 ? -0.587 2.167 0.308 1.00 95.31 80 ILE A C 1
ATOM 667 O O . ILE A 1 80 ? 0.283 1.419 -0.126 1.00 95.31 80 ILE A O 1
ATOM 671 N N . ILE A 1 81 ? -1.868 2.031 -0.054 1.00 95.75 81 ILE A N 1
ATOM 672 C CA . ILE A 1 81 ? -2.311 0.996 -1.003 1.00 95.75 81 ILE A CA 1
ATOM 673 C C . ILE A 1 81 ? -1.792 1.294 -2.411 1.00 95.75 81 ILE A C 1
ATOM 675 O O . ILE A 1 81 ? -1.378 0.375 -3.113 1.00 95.75 81 ILE A O 1
ATOM 679 N N . ASN A 1 82 ? -1.772 2.568 -2.809 1.00 95.56 82 ASN A N 1
ATOM 680 C CA . ASN A 1 82 ? -1.179 2.981 -4.080 1.00 95.56 82 ASN A CA 1
ATOM 681 C C . ASN A 1 82 ? 0.327 2.678 -4.119 1.00 95.56 82 ASN A C 1
ATOM 683 O O . ASN A 1 82 ? 0.804 2.178 -5.130 1.00 95.56 82 ASN A O 1
ATOM 687 N N . ALA A 1 83 ? 1.055 2.897 -3.020 1.00 95.75 83 ALA A N 1
ATOM 688 C CA . ALA A 1 83 ? 2.473 2.563 -2.919 1.00 95.75 83 ALA A CA 1
ATOM 689 C C . ALA A 1 83 ? 2.727 1.054 -3.022 1.00 95.75 83 ALA A C 1
ATOM 691 O O . ALA A 1 83 ? 3.684 0.642 -3.669 1.00 95.75 83 ALA A O 1
ATOM 692 N N . VAL A 1 84 ? 1.856 0.220 -2.441 1.00 95.31 84 VAL A N 1
ATOM 693 C CA . VAL A 1 84 ? 1.919 -1.244 -2.600 1.00 95.31 84 VAL A CA 1
ATOM 694 C C . VAL A 1 84 ? 1.713 -1.652 -4.059 1.00 95.31 84 VAL A C 1
ATOM 696 O O . VAL A 1 84 ? 2.487 -2.445 -4.588 1.00 95.31 84 VAL A O 1
ATOM 699 N N . GLU A 1 85 ? 0.691 -1.107 -4.721 1.00 94.75 85 GLU A N 1
ATOM 700 C CA . GLU A 1 85 ? 0.414 -1.403 -6.131 1.00 94.75 85 GLU A CA 1
ATOM 701 C C . GLU A 1 85 ? 1.555 -0.934 -7.043 1.00 94.75 85 GLU A C 1
ATOM 703 O O . GLU A 1 85 ? 2.018 -1.697 -7.888 1.00 94.75 85 GLU A O 1
ATOM 708 N N . GLU A 1 86 ? 2.072 0.275 -6.818 1.00 94.62 86 GLU A N 1
ATOM 709 C CA . GLU A 1 86 ? 3.197 0.826 -7.568 1.00 94.62 86 GLU A CA 1
ATOM 710 C C . GLU A 1 86 ? 4.480 0.010 -7.358 1.00 94.62 86 GLU A C 1
ATOM 712 O O . GLU A 1 86 ? 5.173 -0.295 -8.328 1.00 94.62 86 GLU A O 1
ATOM 717 N N . ALA A 1 87 ? 4.776 -0.406 -6.122 1.00 94.25 87 ALA A N 1
ATOM 718 C CA . ALA A 1 87 ? 5.925 -1.254 -5.817 1.00 94.25 87 ALA A CA 1
ATOM 719 C C . ALA A 1 87 ? 5.823 -2.623 -6.505 1.00 94.25 87 ALA A C 1
ATOM 721 O O . ALA A 1 87 ? 6.786 -3.090 -7.113 1.00 94.25 87 ALA A O 1
ATOM 722 N N . LEU A 1 88 ? 4.645 -3.253 -6.466 1.00 93.56 88 LEU A N 1
ATOM 723 C CA . LEU A 1 88 ? 4.400 -4.515 -7.164 1.00 93.56 88 LEU A CA 1
ATOM 724 C C . LEU A 1 88 ? 4.485 -4.361 -8.684 1.00 93.56 88 LEU A C 1
ATOM 726 O O . LEU A 1 88 ? 5.038 -5.237 -9.349 1.00 93.56 88 LEU A O 1
ATOM 730 N N . SER A 1 89 ? 3.971 -3.255 -9.227 1.00 91.88 89 SER A N 1
ATOM 731 C CA . SER A 1 89 ? 4.080 -2.952 -10.650 1.00 91.88 89 SER A CA 1
ATOM 732 C C . SER A 1 89 ? 5.535 -2.758 -11.059 1.00 91.88 89 SER A C 1
ATOM 734 O O . SER A 1 89 ? 5.949 -3.331 -12.051 1.00 91.88 89 SER A O 1
ATOM 736 N N . TYR A 1 90 ? 6.327 -2.002 -10.299 1.00 92.38 90 TYR A N 1
ATOM 737 C CA . TYR A 1 90 ? 7.741 -1.780 -10.604 1.00 92.38 90 TYR A CA 1
ATOM 738 C C . TYR A 1 90 ? 8.568 -3.075 -10.551 1.00 92.38 90 TYR A C 1
ATOM 740 O O . TYR A 1 90 ? 9.478 -3.269 -11.355 1.00 92.38 90 TYR A O 1
ATOM 748 N N . SER A 1 91 ? 8.278 -3.959 -9.593 1.00 89.75 91 SER A N 1
ATOM 749 C CA . SER A 1 91 ? 9.083 -5.164 -9.375 1.00 89.75 91 SER A CA 1
ATOM 750 C C . SER A 1 91 ? 8.690 -6.359 -10.245 1.00 89.75 91 SER A C 1
ATOM 752 O O . SER A 1 91 ? 9.527 -7.241 -10.444 1.00 89.75 91 SER A O 1
ATOM 754 N N . TYR A 1 92 ? 7.445 -6.435 -10.731 1.00 86.31 92 TYR A N 1
ATOM 755 C CA . TYR A 1 92 ? 6.939 -7.646 -11.396 1.00 86.31 92 TYR A CA 1
ATOM 756 C C . TYR A 1 92 ? 6.070 -7.423 -12.639 1.00 86.31 92 TYR A C 1
ATOM 758 O O . TYR A 1 92 ? 5.676 -8.427 -13.241 1.00 86.31 92 TYR A O 1
ATOM 766 N N . LYS A 1 93 ? 5.741 -6.181 -13.011 1.00 76.56 93 LYS A N 1
ATOM 767 C CA . LYS A 1 93 ? 5.081 -5.865 -14.288 1.00 76.56 93 LYS A CA 1
ATOM 768 C C . LYS A 1 93 ? 6.087 -5.227 -15.241 1.00 76.56 93 LYS A C 1
ATOM 770 O O . LYS A 1 93 ? 6.025 -5.583 -16.436 1.00 76.56 93 LYS A O 1
#

Radius of gyration: 12.79 Å; Cα contacts (8 Å, |Δi|>4): 68; chains: 1; bounding box: 28×33×31 Å

pLDDT: mean 90.85, std 7.54, range [42.91, 95.75]

Sequence (93 aa):
MGLQPKFSDNDFDRFLSWKGRKSDETLCNDFKLLIISLSNLLYKIDLDDKDKKLLYKTFRKNKEMLSALEIKKKDFTLDIINAVEEALSYSYK

Mean predicted aligned error: 3.94 Å

Foldseek 3Di:
DDDDAPQDPVLLVVLLPDPVDPADNVLCVVCVVVLSVVLSVCQPPDADPVNLVVVLVVVLPPPVNCVVVVHDSVSSDSSSSVSSNSSNVVRPD

Secondary structure (DSSP, 8-state):
-PPPPSS-HHHHHHHHT-TT--S-HHHHHHTHHHHHHHHHHTTT----HHHHHHHHHHHHH-HHHHHHTT--TTT--HHHHHHHHHHHHHHH-

Solvent-accessible surface area (backbone atoms only — not comparable to full-atom values): 5634 Å² total; per-residue (Å²): 137,74,88,76,72,83,48,44,72,68,54,49,52,52,50,71,68,39,88,84,59,85,61,56,67,67,60,49,62,80,39,40,72,58,36,42,52,48,32,44,74,46,61,92,58,86,72,52,78,64,50,47,54,46,51,43,54,53,56,60,66,37,60,67,65,29,57,77,68,73,46,53,66,83,75,63,50,64,65,57,55,50,39,26,53,51,45,47,42,75,76,76,105